Protein AF-A0A2Z6IMH8-F1 (afdb_monomer_lite)

pLDDT: mean 74.55, std 16.79, range [32.34, 96.56]

Organism: Acidithiobacillus ferridurans (NCBI:txid1232575)

Foldseek 3Di:
DADQFLQDQDPVRGGGRDGADVPASHHPVPCSVPPPDDFPDCCCCCPHPNVVVQDPVNVVVVVVQVVVQDDLVVVLVVLVVVLVVLVVCVVVVDDPDPVSVVVNVVSVVVNVVSVVLVVCVVVVHRDDGDDDPDDDDDDD

Sequence (140 aa):
MKPTYCGAKTRAGTPCRRYPITGRKRCKLHGGTNPGPGYGNQNAKTHGIYASRWTPEDHERAGESQKLIGTLDTEIELVRVRIARILDTEASGGYPDAAFHTLLDRYVGRLCTLETQRNALNDGGPTEQIITIRGGFPGT

Structure (mmCIF, N/CA/C/O backbone):
data_AF-A0A2Z6IMH8-F1
#
_entry.id   AF-A0A2Z6IMH8-F1
#
loop_
_atom_site.group_PDB
_atom_site.id
_atom_site.type_symbol
_atom_site.label_atom_id
_atom_site.label_alt_id
_atom_site.label_comp_id
_atom_site.label_asym_id
_atom_site.label_entity_id
_atom_site.label_seq_id
_atom_site.pdbx_PDB_ins_code
_atom_site.Cartn_x
_atom_site.Cartn_y
_atom_site.Cartn_z
_atom_site.occupancy
_atom_site.B_iso_or_equiv
_atom_site.auth_seq_id
_atom_site.auth_comp_id
_atom_site.auth_asym_id
_atom_site.auth_atom_id
_atom_site.pdbx_PDB_model_num
ATOM 1 N N . MET A 1 1 ? 3.471 -13.651 27.975 1.00 59.66 1 MET A N 1
ATOM 2 C CA . MET A 1 1 ? 2.609 -13.757 29.177 1.00 59.66 1 MET A CA 1
ATOM 3 C C . MET A 1 1 ? 1.212 -13.231 28.868 1.00 59.66 1 MET A C 1
ATOM 5 O O . MET A 1 1 ? 1.098 -12.123 28.355 1.00 59.66 1 MET A O 1
ATOM 9 N N . LYS A 1 2 ? 0.156 -14.010 29.144 1.00 66.00 2 LYS A N 1
ATOM 10 C CA . LYS A 1 2 ? -1.232 -13.517 29.097 1.00 66.00 2 LYS A CA 1
ATOM 11 C C . LYS A 1 2 ? -1.527 -12.793 30.421 1.00 66.00 2 LYS A C 1
ATOM 13 O O . LYS A 1 2 ? -1.239 -13.376 31.465 1.00 66.00 2 LYS A O 1
ATOM 18 N N . PRO A 1 3 ? -2.044 -11.553 30.413 1.00 76.69 3 PRO A N 1
ATOM 19 C CA . PRO A 1 3 ? -2.364 -10.861 31.655 1.00 76.69 3 PRO A CA 1
ATOM 20 C C . PRO A 1 3 ? -3.481 -11.605 32.395 1.00 76.69 3 PRO A C 1
ATOM 22 O O . PRO A 1 3 ? -4.494 -11.961 31.799 1.00 76.69 3 PRO A O 1
ATOM 25 N N . THR A 1 4 ? -3.292 -11.846 33.692 1.00 90.88 4 THR A N 1
ATOM 26 C CA . THR A 1 4 ? -4.303 -12.476 34.557 1.00 90.88 4 THR A CA 1
ATOM 27 C C . THR A 1 4 ? -5.484 -11.543 34.803 1.00 90.88 4 THR A C 1
ATOM 29 O O . THR A 1 4 ? -6.622 -11.990 34.883 1.00 90.88 4 THR A O 1
ATOM 32 N N . TYR A 1 5 ? -5.240 -10.231 34.836 1.00 93.62 5 TYR A N 1
ATOM 33 C CA . TYR A 1 5 ? -6.257 -9.205 35.043 1.00 93.62 5 TYR A CA 1
ATOM 34 C C . TYR A 1 5 ? -6.153 -8.089 34.003 1.00 93.62 5 TYR A C 1
ATOM 36 O O . TYR A 1 5 ? -5.084 -7.794 33.477 1.00 93.62 5 TYR A O 1
ATOM 44 N N . CYS A 1 6 ? -7.279 -7.435 33.720 1.00 95.38 6 CYS A N 1
ATOM 45 C CA . CYS A 1 6 ? -7.387 -6.344 32.754 1.00 95.38 6 CYS A CA 1
ATOM 46 C C . CYS A 1 6 ? -6.486 -5.142 33.080 1.00 95.38 6 CYS A C 1
ATOM 48 O O . CYS A 1 6 ? -6.031 -4.448 32.165 1.00 95.38 6 CYS A O 1
ATOM 50 N N . GLY A 1 7 ? -6.326 -4.814 34.366 1.00 94.69 7 GLY A N 1
ATOM 51 C CA . GLY A 1 7 ? -5.452 -3.739 34.844 1.00 94.69 7 GLY A CA 1
ATOM 52 C C . GLY A 1 7 ? -5.800 -2.326 34.353 1.00 94.69 7 GLY A C 1
ATOM 53 O O . GLY A 1 7 ? -5.002 -1.412 34.521 1.00 94.69 7 GLY A O 1
ATOM 54 N N . ALA A 1 8 ? -6.953 -2.112 33.709 1.00 95.06 8 ALA A N 1
ATOM 55 C CA . ALA A 1 8 ? -7.383 -0.780 33.276 1.00 95.06 8 ALA A CA 1
ATOM 56 C C . ALA A 1 8 ? -7.778 0.070 34.489 1.00 95.06 8 ALA A C 1
ATOM 58 O O . ALA A 1 8 ? -8.382 -0.458 35.421 1.00 95.06 8 ALA A O 1
ATOM 59 N N . LYS A 1 9 ? -7.457 1.367 34.485 1.00 96.38 9 LYS A N 1
ATOM 60 C CA . LYS A 1 9 ? -7.852 2.276 35.567 1.00 96.38 9 LYS A CA 1
ATOM 61 C C . LYS A 1 9 ? -9.377 2.401 35.587 1.00 96.38 9 LYS A C 1
ATOM 63 O O . LYS A 1 9 ? -9.981 2.792 34.592 1.00 96.38 9 LYS A O 1
ATOM 68 N N . THR A 1 10 ? -9.991 2.027 36.703 1.00 94.62 10 THR A N 1
ATOM 69 C CA . THR A 1 10 ? -11.438 2.163 36.903 1.00 94.62 10 THR A CA 1
ATOM 70 C C . THR A 1 10 ? -11.801 3.601 37.278 1.00 94.62 10 THR A C 1
ATOM 72 O O . THR A 1 10 ? -10.927 4.409 37.597 1.00 94.62 10 THR A O 1
ATOM 75 N N . ARG A 1 11 ? -13.102 3.924 37.305 1.00 92.94 11 ARG A N 1
ATOM 76 C CA . ARG A 1 11 ? -13.596 5.229 37.789 1.00 92.94 11 ARG A CA 1
ATOM 77 C C . ARG A 1 11 ? -13.179 5.529 39.235 1.00 92.94 11 ARG A C 1
ATOM 79 O O . ARG A 1 11 ? -12.989 6.686 39.573 1.00 92.94 11 ARG A O 1
ATOM 86 N N . ALA A 1 12 ? -12.969 4.495 40.051 1.00 92.75 12 ALA A N 1
ATOM 87 C CA . ALA A 1 12 ? -12.475 4.610 41.423 1.00 92.75 12 ALA A CA 1
ATOM 88 C C . ALA A 1 12 ? -10.941 4.770 41.513 1.00 92.75 12 ALA A C 1
ATOM 90 O O . ALA A 1 12 ? -10.372 4.699 42.596 1.00 92.75 12 ALA A O 1
ATOM 91 N N . GLY A 1 13 ? -10.239 4.910 40.383 1.00 94.00 13 GLY A N 1
ATOM 92 C CA . GLY A 1 13 ? -8.785 5.090 40.334 1.00 94.00 13 GLY A CA 1
ATOM 93 C C . GLY A 1 13 ? -7.960 3.813 40.521 1.00 94.00 13 GLY A C 1
ATOM 94 O O . GLY A 1 13 ? -6.760 3.830 40.261 1.00 94.00 13 GLY A O 1
ATOM 95 N N . THR A 1 14 ? -8.582 2.695 40.896 1.00 95.44 14 THR A N 1
ATOM 96 C CA . THR A 1 14 ? -7.915 1.403 41.111 1.00 95.44 14 THR A CA 1
ATOM 97 C C . THR A 1 14 ? -7.822 0.572 39.822 1.00 95.44 14 THR A C 1
ATOM 99 O O . THR A 1 14 ? -8.646 0.751 38.914 1.00 95.44 14 THR A O 1
ATOM 102 N N . PRO A 1 15 ? -6.845 -0.351 39.703 1.00 96.00 15 PRO A N 1
ATOM 103 C CA . PRO A 1 15 ? -6.722 -1.225 38.540 1.00 96.00 15 PRO A CA 1
ATOM 104 C C . PRO A 1 15 ? -7.858 -2.255 38.473 1.00 96.00 15 PRO A C 1
ATOM 106 O O . PRO A 1 15 ? -8.247 -2.869 39.467 1.00 96.00 15 PRO A O 1
ATOM 109 N N . CYS A 1 16 ? -8.372 -2.487 37.268 1.00 96.56 16 CYS A N 1
ATOM 110 C CA . CYS A 1 16 ? -9.461 -3.418 37.021 1.00 96.56 16 CYS A CA 1
ATOM 111 C C . CYS A 1 16 ? -9.031 -4.868 37.277 1.00 96.56 16 CYS A C 1
ATOM 113 O O . CYS A 1 16 ? -8.176 -5.409 36.571 1.00 96.56 16 CYS A O 1
ATOM 115 N N . ARG A 1 17 ? -9.712 -5.517 38.228 1.00 95.38 17 ARG A N 1
ATOM 116 C CA . ARG A 1 17 ? -9.510 -6.921 38.624 1.00 95.38 17 ARG A CA 1
ATOM 117 C C . ARG A 1 17 ? -10.341 -7.932 37.820 1.00 95.38 17 ARG A C 1
ATOM 119 O O . ARG A 1 17 ? -10.423 -9.093 38.192 1.00 95.38 17 ARG A O 1
ATOM 126 N N . ARG A 1 18 ? -10.995 -7.520 36.727 1.00 94.50 18 ARG A N 1
ATOM 127 C CA . ARG A 1 18 ? -11.710 -8.457 35.838 1.00 94.50 18 ARG A CA 1
ATOM 128 C C . ARG A 1 18 ? -10.732 -9.176 34.918 1.00 94.50 18 ARG A C 1
ATOM 130 O O . ARG A 1 18 ? -9.770 -8.562 34.454 1.00 94.50 18 ARG A O 1
ATOM 137 N N . TYR A 1 19 ? -11.038 -10.425 34.588 1.00 94.19 19 TYR A N 1
ATOM 138 C CA . TYR A 1 19 ? -10.276 -11.195 33.611 1.00 94.19 19 TYR A CA 1
ATOM 139 C C . TYR A 1 19 ? -10.370 -10.572 32.208 1.00 94.19 19 TYR A C 1
ATOM 141 O O . TYR A 1 19 ? -11.447 -10.101 31.810 1.00 94.19 19 TYR A O 1
ATOM 149 N N . PRO A 1 20 ? -9.259 -10.523 31.452 1.00 94.19 20 PRO A N 1
ATOM 150 C CA . PRO A 1 20 ? -9.290 -10.178 30.039 1.00 94.19 20 PRO A CA 1
ATOM 151 C C . PRO A 1 20 ? -10.110 -11.180 29.228 1.00 94.19 20 PRO A C 1
ATOM 153 O O . PRO A 1 20 ? -10.271 -12.332 29.623 1.00 94.19 20 PRO A O 1
ATOM 156 N N . ILE A 1 21 ? -10.596 -10.749 28.065 1.00 92.44 21 ILE A N 1
ATOM 157 C CA . ILE A 1 21 ? -11.139 -11.692 27.081 1.00 92.44 21 ILE A CA 1
ATOM 158 C C . ILE A 1 21 ? -9.997 -12.572 26.569 1.00 92.44 21 ILE A C 1
ATOM 160 O O . ILE A 1 21 ? -8.871 -12.095 26.411 1.00 92.44 21 ILE A O 1
ATOM 164 N N . THR A 1 22 ? -10.274 -13.849 26.310 1.00 89.12 22 THR A N 1
ATOM 165 C CA . THR A 1 22 ? -9.297 -14.806 25.781 1.00 89.12 22 THR A CA 1
ATOM 166 C C . THR A 1 22 ? -8.562 -14.224 24.569 1.00 89.12 22 THR A C 1
ATOM 168 O O . THR A 1 22 ? -9.180 -13.765 23.613 1.00 89.12 22 THR A O 1
ATOM 171 N N . GLY A 1 23 ? -7.226 -14.197 24.628 1.00 88.00 23 GLY A N 1
ATOM 172 C CA . GLY A 1 23 ? -6.378 -13.646 23.561 1.00 88.00 23 GLY A CA 1
ATOM 173 C C . GLY A 1 23 ? -6.250 -12.115 23.543 1.00 88.00 23 GLY A C 1
ATOM 174 O O . GLY A 1 23 ? -5.521 -11.576 22.716 1.00 88.00 23 GLY A O 1
ATOM 175 N N . ARG A 1 24 ? -6.903 -11.393 24.460 1.00 88.19 24 ARG A N 1
ATOM 176 C CA . ARG A 1 24 ? -6.846 -9.927 24.569 1.00 88.19 24 ARG A CA 1
ATOM 177 C C . ARG A 1 24 ? -6.205 -9.494 25.889 1.00 88.19 24 ARG A C 1
ATOM 179 O O . ARG A 1 24 ? -6.068 -10.263 26.834 1.00 88.19 24 ARG A O 1
ATOM 186 N N . LYS A 1 25 ? -5.815 -8.218 25.959 1.00 91.12 25 LYS A N 1
ATOM 187 C CA . LYS A 1 25 ? -5.201 -7.612 27.158 1.00 91.12 25 LYS A CA 1
ATOM 188 C C . LYS A 1 25 ? -6.219 -6.987 28.124 1.00 91.12 25 LYS A C 1
ATOM 190 O O . LYS A 1 25 ? -5.865 -6.653 29.248 1.00 91.12 25 LYS A O 1
ATOM 195 N N . ARG A 1 26 ? -7.473 -6.791 27.696 1.00 92.69 26 ARG A N 1
ATOM 196 C CA . ARG A 1 26 ? -8.514 -6.068 28.448 1.00 92.69 26 ARG A CA 1
ATOM 197 C C . ARG A 1 26 ? -9.805 -6.881 28.566 1.00 92.69 26 ARG A C 1
ATOM 199 O O . ARG A 1 26 ? -10.051 -7.784 27.768 1.00 92.69 26 ARG A O 1
ATOM 206 N N . CYS A 1 27 ? -10.627 -6.566 29.566 1.00 95.06 27 CYS A N 1
ATOM 207 C CA . CYS A 1 27 ? -11.934 -7.196 29.775 1.00 95.06 27 CYS A CA 1
ATOM 208 C C . CYS A 1 27 ? -13.029 -6.543 28.916 1.00 95.06 27 CYS A C 1
ATOM 210 O O . CYS A 1 27 ? -12.829 -5.462 28.362 1.00 95.06 27 CYS A O 1
ATOM 212 N N . LYS A 1 28 ? -14.220 -7.157 28.865 1.00 93.50 28 LYS A N 1
ATOM 213 C CA . LYS A 1 28 ? -15.387 -6.651 28.114 1.00 93.50 28 LYS A CA 1
ATOM 214 C C . LYS A 1 28 ? -15.750 -5.192 28.428 1.00 93.50 28 LYS A C 1
ATOM 216 O O . LYS A 1 28 ? -16.162 -4.471 27.533 1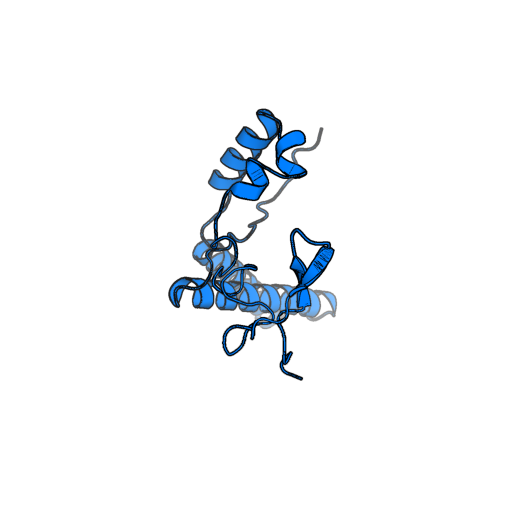.00 93.50 28 LYS A O 1
ATOM 221 N N . LEU A 1 29 ? -15.558 -4.743 29.670 1.00 93.12 29 LEU A N 1
ATOM 222 C CA . LEU A 1 29 ? -15.868 -3.361 30.066 1.00 93.12 29 LEU A CA 1
ATOM 223 C C . LEU A 1 29 ? -14.795 -2.338 29.677 1.00 93.12 29 LEU A C 1
ATOM 225 O O . LEU A 1 29 ? -15.074 -1.148 29.663 1.00 93.12 29 LEU A O 1
ATOM 229 N N . HIS A 1 30 ? -13.574 -2.779 29.379 1.00 93.81 30 HIS A N 1
ATOM 230 C CA . HIS A 1 30 ? -12.441 -1.894 29.095 1.00 93.81 30 HIS A CA 1
ATOM 231 C C . HIS A 1 30 ? -11.893 -2.132 27.684 1.00 93.81 30 HIS A C 1
ATOM 233 O O . HIS A 1 30 ? -10.683 -2.206 27.480 1.00 93.81 30 HIS A O 1
ATOM 239 N N . GLY A 1 31 ? -12.794 -2.299 26.711 1.00 89.31 31 GLY A N 1
ATOM 240 C CA . GLY A 1 31 ? -12.442 -2.411 25.293 1.00 89.31 31 GLY A CA 1
ATOM 241 C C . GLY A 1 31 ? -11.950 -3.789 24.852 1.00 89.31 31 GLY A C 1
ATOM 242 O O . GLY A 1 31 ? -11.496 -3.931 23.725 1.00 89.31 31 GLY A O 1
ATOM 243 N N . GLY A 1 32 ? -12.060 -4.825 25.690 1.00 91.81 32 GLY A N 1
ATOM 244 C CA . GLY A 1 32 ? -11.675 -6.191 25.316 1.00 91.81 32 GLY A CA 1
ATOM 245 C C . GLY A 1 32 ? -12.473 -6.759 24.139 1.00 91.81 32 GLY A C 1
ATOM 246 O O . GLY A 1 32 ? -11.952 -7.60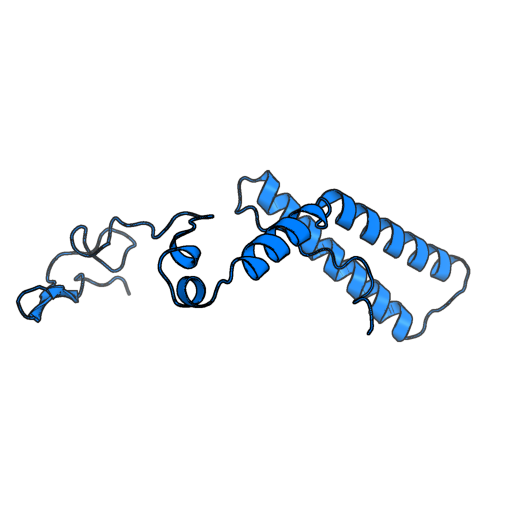3 23.419 1.00 91.81 32 GLY A O 1
ATOM 247 N N . THR A 1 33 ? -13.711 -6.292 23.938 1.00 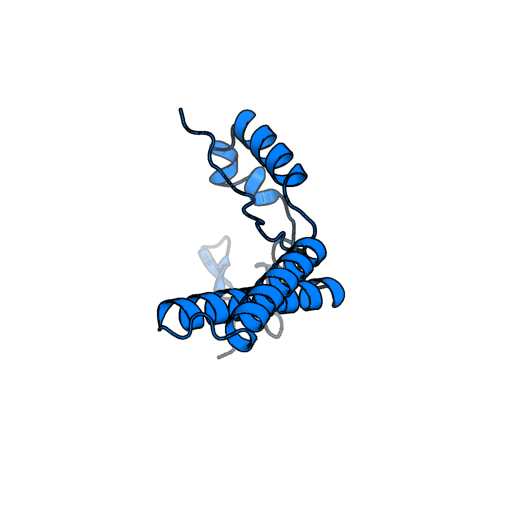89.94 33 THR A N 1
ATOM 248 C CA . THR A 1 33 ? -14.566 -6.648 22.791 1.00 89.94 33 THR A CA 1
ATOM 249 C C . THR A 1 33 ? -14.411 -5.712 21.603 1.00 89.94 33 THR A C 1
ATOM 251 O O . THR A 1 33 ? -14.980 -5.995 20.557 1.00 89.94 33 THR A O 1
ATOM 254 N N . ASN A 1 34 ? -13.714 -4.584 21.753 1.00 84.88 34 ASN A N 1
ATOM 255 C CA . ASN A 1 34 ? -13.617 -3.608 20.681 1.00 84.88 34 ASN A CA 1
ATOM 256 C C . ASN A 1 34 ? -12.486 -4.043 19.731 1.00 84.88 34 ASN A C 1
ATOM 258 O O . ASN A 1 34 ? -11.332 -4.101 20.169 1.00 84.88 34 ASN A O 1
ATOM 262 N N . PRO A 1 35 ? -12.775 -4.385 18.462 1.00 74.38 35 PRO A N 1
ATOM 263 C CA . PRO A 1 35 ? -11.739 -4.770 17.506 1.00 74.38 35 PRO A CA 1
ATOM 264 C C . PRO A 1 35 ? -10.807 -3.603 17.144 1.00 74.38 35 PRO A C 1
ATOM 266 O O . PRO A 1 35 ? -9.753 -3.842 16.564 1.00 74.38 35 PRO A O 1
ATOM 269 N N . GLY A 1 36 ? -11.155 -2.377 17.547 1.00 74.94 36 GLY A N 1
ATOM 270 C CA . GLY A 1 36 ? -10.563 -1.153 17.029 1.00 74.94 36 GLY A CA 1
ATOM 271 C C . GLY A 1 36 ? -11.429 -0.597 15.899 1.00 74.94 36 GLY A C 1
ATOM 272 O O . GLY A 1 36 ? -12.430 -1.213 15.524 1.00 74.94 36 GLY A O 1
ATOM 273 N N . PRO A 1 37 ? -11.095 0.590 15.381 1.00 71.19 37 PRO A N 1
ATOM 274 C CA . PRO A 1 37 ? -11.823 1.144 14.256 1.00 71.19 37 PRO A CA 1
ATOM 275 C C . PRO A 1 37 ? -11.567 0.284 13.007 1.00 71.19 37 PRO A C 1
ATOM 277 O O . PRO A 1 37 ? -10.445 -0.161 12.769 1.00 71.19 37 PRO A O 1
ATOM 280 N N . GLY A 1 38 ? -12.626 0.011 12.242 1.00 70.75 38 GLY A N 1
ATOM 281 C CA . GLY A 1 38 ? -12.541 -0.807 11.031 1.00 70.75 38 GLY A CA 1
ATOM 282 C C . GLY A 1 38 ? -11.649 -0.174 9.963 1.00 70.75 38 GLY A C 1
ATOM 283 O O . GLY A 1 38 ? -11.402 1.036 9.972 1.00 70.75 38 GLY A O 1
ATOM 284 N N . TYR A 1 39 ? -11.167 -0.992 9.031 1.00 54.66 39 TYR A N 1
ATOM 285 C CA . TYR A 1 39 ? -10.427 -0.500 7.873 1.00 54.66 39 TYR A CA 1
ATOM 286 C C . TYR A 1 39 ? -11.263 0.527 7.0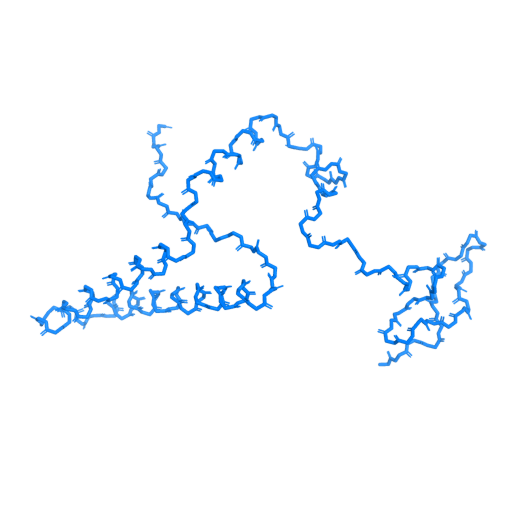84 1.00 54.66 39 TYR A C 1
ATOM 288 O O . TYR A 1 39 ? -12.479 0.385 6.974 1.00 54.66 39 TYR A O 1
ATOM 296 N N . GLY A 1 40 ? -10.623 1.593 6.592 1.00 65.00 40 GLY A N 1
ATOM 297 C CA . GLY A 1 40 ? -11.299 2.672 5.858 1.00 65.00 40 GLY A CA 1
ATOM 298 C C . GLY A 1 40 ? -12.133 3.639 6.711 1.00 65.00 40 GLY A C 1
ATOM 299 O O . GLY A 1 40 ? -12.822 4.498 6.160 1.00 65.00 40 GLY A O 1
ATOM 300 N N . ASN A 1 41 ? -12.086 3.544 8.046 1.00 70.56 41 ASN A N 1
ATOM 301 C CA . ASN A 1 41 ? -12.783 4.503 8.902 1.00 70.56 41 ASN A CA 1
ATOM 302 C C . ASN A 1 41 ? -12.266 5.936 8.670 1.00 70.56 41 ASN A C 1
ATOM 304 O O . ASN A 1 41 ? -11.067 6.177 8.543 1.00 70.56 41 ASN A O 1
ATOM 308 N N . GLN A 1 42 ? -13.180 6.904 8.664 1.00 69.19 42 GLN A N 1
ATOM 309 C CA . GLN A 1 42 ? -12.843 8.316 8.468 1.00 69.19 42 GLN A CA 1
ATOM 310 C C . GLN A 1 42 ? -12.675 9.082 9.785 1.00 69.19 42 GLN A C 1
ATOM 312 O O . GLN A 1 42 ? -12.545 10.302 9.768 1.00 69.19 42 GLN A O 1
ATOM 317 N N . ASN A 1 43 ? -12.625 8.383 10.925 1.00 70.75 43 ASN A N 1
ATOM 318 C CA . ASN A 1 43 ? -12.556 9.017 12.244 1.00 70.75 43 ASN A CA 1
ATOM 319 C C . ASN A 1 43 ? -11.325 9.921 12.378 1.00 70.75 43 ASN A C 1
ATOM 321 O O . ASN A 1 43 ? -11.400 10.951 13.028 1.00 70.75 43 ASN A O 1
ATOM 325 N N . ALA A 1 44 ? -10.208 9.582 11.725 1.00 67.12 44 ALA A N 1
ATOM 326 C CA . ALA A 1 44 ? -9.011 10.425 11.719 1.00 67.12 44 ALA A CA 1
ATOM 327 C C . ALA A 1 44 ? -9.182 11.735 10.921 1.00 67.12 44 ALA A C 1
ATOM 329 O O . ALA A 1 44 ? -8.513 12.720 11.231 1.00 67.12 44 ALA A O 1
ATOM 330 N N . LYS A 1 45 ? -10.073 11.747 9.916 1.00 66.44 45 LYS A N 1
ATOM 331 C CA . LYS A 1 45 ? -10.406 12.931 9.106 1.00 66.44 45 LYS A CA 1
ATOM 332 C C . LYS A 1 45 ? -11.375 13.863 9.830 1.00 66.44 45 LYS A C 1
ATOM 334 O O . LYS A 1 45 ? -11.334 15.062 9.606 1.00 66.44 45 LYS A O 1
ATOM 339 N N . THR A 1 46 ? -12.233 13.317 10.691 1.00 65.19 46 THR A N 1
ATOM 340 C CA . THR A 1 46 ? -13.278 14.076 11.397 1.00 65.19 46 THR A CA 1
ATOM 341 C C . THR A 1 46 ? -12.889 14.447 12.827 1.00 65.19 46 THR A C 1
ATOM 343 O O . THR A 1 46 ? -13.212 15.532 13.302 1.00 65.19 46 THR A O 1
ATOM 346 N N . HIS A 1 47 ? -12.171 13.567 13.522 1.00 62.31 47 HIS A N 1
ATOM 347 C CA . HIS A 1 47 ? -11.832 13.689 14.936 1.00 62.31 47 HIS A CA 1
ATOM 348 C C . HIS A 1 47 ? -10.392 13.203 15.171 1.00 62.31 47 HIS A C 1
ATOM 350 O O . HIS A 1 47 ? -10.137 12.079 15.603 1.00 62.31 47 HIS A O 1
ATOM 356 N N . GLY A 1 48 ? -9.422 14.062 14.864 1.00 68.19 48 GLY A N 1
ATOM 357 C CA . GLY A 1 48 ? -7.998 13.786 15.046 1.00 68.19 48 GLY A CA 1
ATOM 358 C C . GLY A 1 48 ? -7.135 15.006 14.731 1.00 68.19 48 GLY A C 1
ATOM 359 O O . GLY A 1 48 ? -7.644 16.026 14.280 1.00 68.19 48 GLY A O 1
ATOM 360 N N . ILE A 1 49 ? -5.818 14.896 14.937 1.00 65.62 49 ILE A N 1
ATOM 361 C CA . ILE A 1 49 ? -4.849 15.979 14.654 1.00 65.62 49 ILE A CA 1
ATOM 362 C C . ILE A 1 49 ? -4.959 16.463 13.197 1.00 65.62 49 ILE A C 1
ATOM 364 O O . ILE A 1 49 ? -4.791 17.646 12.904 1.00 65.62 49 ILE A O 1
ATOM 368 N N . TYR A 1 50 ? -5.287 15.547 12.286 1.00 61.88 50 TYR A N 1
ATOM 369 C CA . TYR A 1 50 ? -5.460 15.846 10.869 1.00 61.88 50 TYR A CA 1
ATOM 370 C C . TYR A 1 50 ? -6.765 16.595 10.572 1.00 61.88 50 TYR A C 1
ATOM 372 O O . TYR A 1 50 ? -6.769 17.433 9.681 1.00 61.88 50 TYR A O 1
ATOM 380 N N . ALA A 1 51 ? -7.834 16.384 11.350 1.00 66.31 51 ALA A N 1
ATOM 381 C CA . ALA A 1 51 ? -9.120 17.061 11.156 1.00 66.31 51 ALA A CA 1
ATOM 382 C C . ALA A 1 51 ? -9.016 18.585 11.332 1.00 66.31 51 ALA A C 1
ATOM 384 O O . ALA A 1 51 ? -9.627 19.340 10.589 1.00 66.31 51 ALA A O 1
ATOM 385 N N . SER A 1 52 ? -8.193 19.051 12.279 1.00 66.62 52 SER A N 1
ATOM 386 C CA . SER A 1 52 ? -7.965 20.489 12.502 1.00 66.62 52 SER A CA 1
ATOM 387 C C . SER A 1 52 ? -7.089 21.160 11.442 1.00 66.62 52 SER A C 1
ATOM 389 O O . SER A 1 52 ? -6.974 22.381 11.437 1.00 66.62 52 SER A O 1
ATOM 391 N N . ARG A 1 53 ? -6.411 20.374 10.600 1.00 72.56 53 ARG A N 1
ATOM 392 C CA . ARG A 1 53 ? -5.403 20.866 9.653 1.00 72.56 53 ARG A CA 1
ATOM 393 C C . ARG A 1 53 ? -5.790 20.632 8.194 1.00 72.56 53 ARG A C 1
ATOM 395 O O . ARG A 1 53 ? -5.093 21.132 7.324 1.00 72.56 53 ARG A O 1
ATOM 402 N N . TRP A 1 54 ? -6.869 19.890 7.943 1.00 71.00 54 TRP A N 1
ATOM 403 C CA . TRP A 1 54 ? -7.378 19.619 6.605 1.00 71.00 54 TRP A CA 1
ATOM 404 C C . TRP A 1 54 ? -8.144 20.839 6.101 1.00 71.00 54 TRP A C 1
ATOM 406 O O . TRP A 1 54 ? -9.186 21.190 6.657 1.00 71.00 54 TRP A O 1
ATOM 416 N N . THR A 1 55 ? -7.627 21.503 5.070 1.00 79.75 55 THR A N 1
ATOM 417 C CA . THR A 1 55 ? -8.338 22.624 4.449 1.00 79.75 55 THR A CA 1
ATOM 418 C C . THR A 1 55 ? -9.269 22.132 3.332 1.00 79.75 55 THR A C 1
ATOM 420 O O . THR A 1 55 ? -9.096 21.019 2.821 1.00 79.75 55 THR A O 1
ATOM 423 N N . PRO A 1 56 ? -10.279 22.916 2.917 1.00 77.81 56 PRO A N 1
ATOM 424 C CA . PRO A 1 56 ? -11.094 22.585 1.747 1.00 77.81 56 PRO A CA 1
ATOM 425 C C . PRO A 1 56 ? -10.248 22.298 0.495 1.00 77.81 56 PRO A C 1
ATOM 427 O O . PRO A 1 56 ? -10.540 21.360 -0.246 1.00 77.81 56 PRO A O 1
ATOM 430 N N . GLU A 1 57 ? -9.146 23.024 0.317 1.00 78.81 57 GLU A N 1
ATOM 431 C CA . GLU A 1 57 ? -8.203 22.834 -0.789 1.00 78.81 57 GLU A CA 1
ATOM 432 C C . GLU A 1 57 ? -7.472 21.486 -0.695 1.00 78.81 57 GLU A C 1
ATOM 434 O O . GLU A 1 57 ? -7.232 20.832 -1.709 1.00 78.81 57 GLU A O 1
ATOM 439 N N . ASP A 1 58 ? -7.146 21.016 0.513 1.00 76.06 58 ASP A N 1
ATOM 440 C CA . ASP A 1 58 ? -6.569 19.682 0.708 1.00 76.06 58 ASP A CA 1
ATOM 441 C C . ASP A 1 58 ? -7.583 18.569 0.402 1.00 76.06 58 ASP A C 1
ATOM 443 O O . ASP A 1 58 ? -7.206 17.490 -0.062 1.00 76.06 58 ASP A O 1
ATOM 447 N N . HIS A 1 59 ? -8.878 18.798 0.652 1.00 69.56 59 HIS A N 1
ATOM 448 C CA . HIS A 1 59 ? -9.937 17.863 0.261 1.00 69.56 59 HIS A CA 1
ATOM 449 C C . HIS A 1 59 ? -10.082 17.773 -1.259 1.00 69.56 59 HIS A C 1
ATOM 451 O O . HIS A 1 59 ? -10.188 16.668 -1.797 1.00 69.56 59 HIS A O 1
ATOM 457 N N . GLU A 1 60 ? -10.047 18.914 -1.942 1.00 72.62 60 GLU A N 1
ATOM 458 C CA . GLU A 1 60 ? -10.100 18.987 -3.399 1.00 72.62 60 GLU A CA 1
ATOM 459 C C . GLU A 1 60 ? -8.874 18.318 -4.028 1.00 72.62 60 GLU A C 1
ATOM 461 O O . GLU A 1 60 ? -9.023 17.386 -4.819 1.00 72.62 60 GLU A O 1
ATOM 466 N N . ARG A 1 61 ? -7.666 18.666 -3.565 1.00 72.31 61 ARG A N 1
ATOM 467 C CA . ARG A 1 61 ? -6.407 18.065 -4.029 1.00 72.31 61 ARG A CA 1
ATOM 468 C C . ARG A 1 61 ? -6.366 16.555 -3.803 1.00 72.31 61 ARG A C 1
ATOM 470 O O . ARG A 1 61 ? -5.876 15.818 -4.660 1.00 72.31 61 ARG A O 1
ATOM 477 N N . ALA A 1 62 ? -6.891 16.068 -2.677 1.00 66.94 62 ALA A N 1
ATOM 478 C CA . ALA A 1 62 ? -7.020 14.634 -2.426 1.00 66.94 62 ALA A CA 1
ATOM 479 C C . ALA A 1 62 ? -7.999 13.968 -3.411 1.00 66.94 62 ALA A C 1
ATOM 481 O O . ALA A 1 62 ? -7.703 12.892 -3.928 1.00 66.94 62 ALA A O 1
ATOM 482 N N . GLY A 1 63 ? -9.131 14.611 -3.711 1.00 64.19 63 GLY A N 1
ATOM 483 C CA . GLY A 1 63 ? -10.102 14.137 -4.701 1.00 64.19 63 GLY A CA 1
ATOM 484 C C . GLY A 1 63 ? -9.575 14.151 -6.140 1.00 64.19 63 GLY A C 1
ATOM 485 O O . GLY A 1 63 ? -9.878 13.247 -6.913 1.00 64.19 63 GLY A O 1
ATOM 486 N N . GLU A 1 64 ? -8.762 15.135 -6.511 1.00 64.38 64 GLU A N 1
ATOM 487 C CA . GLU A 1 64 ? -8.088 15.199 -7.813 1.00 64.38 64 GLU A CA 1
ATOM 488 C C . GLU A 1 64 ? -6.985 14.153 -7.935 1.00 64.38 64 GLU A C 1
ATOM 490 O O . GLU A 1 64 ? -6.931 13.419 -8.921 1.00 64.38 64 GLU A O 1
ATOM 495 N N . SER A 1 65 ? -6.165 14.013 -6.892 1.00 55.75 65 SER A N 1
ATOM 496 C CA . SER A 1 65 ? -5.150 12.960 -6.806 1.00 55.75 65 SER A CA 1
ATOM 497 C C . SER A 1 65 ? -5.792 11.583 -6.971 1.00 55.75 65 SER A C 1
ATOM 499 O O . SER A 1 65 ? -5.285 10.752 -7.717 1.00 55.75 65 SER A O 1
ATOM 501 N N . GLN A 1 66 ? -6.966 11.367 -6.366 1.00 55.84 66 GLN A N 1
ATOM 502 C CA . GLN A 1 66 ? -7.740 10.132 -6.495 1.00 55.84 66 GLN A CA 1
ATOM 503 C C . GLN A 1 66 ? -8.113 9.793 -7.947 1.00 55.84 66 GLN A C 1
ATOM 505 O O . GLN A 1 66 ? -8.161 8.615 -8.290 1.00 55.84 66 GLN A O 1
ATOM 510 N N . LYS A 1 67 ? -8.361 10.805 -8.791 1.00 58.75 67 LYS A N 1
ATOM 511 C CA . LYS A 1 67 ? -8.698 10.648 -10.219 1.00 58.75 67 LYS A CA 1
ATOM 512 C C . LYS A 1 67 ? -7.469 10.368 -11.089 1.00 58.75 67 LYS A C 1
ATOM 514 O O . LYS A 1 67 ? -7.605 9.801 -12.168 1.00 58.75 67 LYS A O 1
ATOM 519 N N . LEU A 1 68 ? -6.287 10.792 -10.637 1.00 55.44 68 LEU A N 1
ATOM 520 C CA . LEU A 1 68 ? -5.009 10.616 -11.337 1.00 55.44 68 LEU A CA 1
ATOM 521 C C . LEU A 1 68 ? -4.308 9.294 -10.989 1.00 55.44 68 LEU A C 1
ATOM 523 O O . LEU A 1 68 ? -3.386 8.882 -11.696 1.00 55.44 68 LEU A O 1
ATOM 527 N N . ILE A 1 69 ? -4.738 8.622 -9.919 1.00 55.75 69 ILE A N 1
ATOM 528 C CA . ILE A 1 69 ? -4.261 7.288 -9.550 1.00 55.75 69 ILE A CA 1
ATOM 529 C C . ILE A 1 69 ? -4.804 6.274 -10.571 1.00 55.75 69 ILE A C 1
ATOM 531 O O . ILE A 1 69 ? -6.012 6.080 -10.693 1.00 55.75 69 ILE A O 1
ATOM 535 N N . GLY A 1 70 ? -3.903 5.637 -11.327 1.00 61.28 70 GLY A N 1
ATOM 536 C CA . GLY A 1 70 ? -4.245 4.517 -12.210 1.00 61.28 70 GLY A CA 1
ATOM 537 C C . GLY A 1 70 ? -4.614 3.257 -11.421 1.00 61.28 70 GLY A C 1
ATOM 538 O O . GLY A 1 70 ? -4.396 3.184 -10.212 1.00 61.28 70 GLY A O 1
ATOM 539 N N . THR A 1 71 ? -5.162 2.237 -12.089 1.00 71.38 71 THR A N 1
ATOM 540 C CA . THR A 1 71 ? -5.382 0.949 -11.416 1.00 71.38 71 THR A CA 1
ATOM 541 C C . THR A 1 71 ? -4.046 0.274 -11.130 1.00 71.38 71 THR A C 1
ATOM 543 O O . THR A 1 71 ? -3.064 0.455 -11.857 1.00 71.38 71 THR A O 1
ATOM 546 N N . LEU A 1 72 ? -4.021 -0.544 -10.081 1.00 72.44 72 LEU A N 1
ATOM 547 C CA . LEU A 1 72 ? -2.867 -1.371 -9.755 1.00 72.44 72 LEU A CA 1
ATOM 548 C C . LEU A 1 72 ? -2.424 -2.231 -10.949 1.00 72.44 72 LEU A C 1
ATOM 550 O O . LEU A 1 72 ? -1.233 -2.321 -11.235 1.00 72.44 72 LEU A O 1
ATOM 554 N N . ASP A 1 73 ? -3.377 -2.775 -11.703 1.00 71.31 73 ASP A N 1
ATOM 555 C CA . ASP A 1 73 ? -3.081 -3.573 -12.893 1.00 71.31 73 ASP A CA 1
ATOM 556 C C . ASP A 1 73 ? -2.396 -2.748 -13.991 1.00 71.31 73 ASP A C 1
ATOM 558 O O . ASP A 1 73 ? -1.412 -3.204 -14.569 1.00 71.31 73 ASP A O 1
ATOM 562 N N . THR A 1 74 ? -2.812 -1.492 -14.197 1.00 77.25 74 THR A N 1
ATOM 563 C CA . THR A 1 74 ? -2.152 -0.585 -15.155 1.00 77.25 74 THR A CA 1
ATOM 564 C C . THR A 1 74 ? -0.692 -0.329 -14.764 1.00 77.25 74 THR A C 1
ATOM 566 O O . THR A 1 74 ? 0.195 -0.271 -15.615 1.00 77.25 74 THR A O 1
ATOM 569 N N . GLU A 1 75 ? -0.413 -0.163 -13.469 1.00 81.75 75 GLU A N 1
ATOM 570 C CA . GLU A 1 75 ? 0.953 0.031 -12.972 1.00 81.75 75 GLU A CA 1
ATOM 571 C C . GLU A 1 75 ? 1.799 -1.242 -13.153 1.00 81.75 75 GLU A C 1
ATOM 573 O O . GLU A 1 75 ? 2.945 -1.161 -13.598 1.00 81.75 75 GLU A O 1
ATOM 578 N N . ILE A 1 76 ? 1.233 -2.420 -12.864 1.00 81.00 76 ILE A N 1
ATOM 579 C CA . ILE A 1 76 ? 1.891 -3.719 -13.077 1.00 81.00 76 ILE A CA 1
ATOM 580 C C . ILE A 1 76 ? 2.252 -3.899 -14.554 1.00 81.00 76 ILE A C 1
ATOM 582 O O . ILE A 1 76 ? 3.390 -4.253 -14.868 1.00 81.00 76 ILE A O 1
ATOM 586 N N . GLU A 1 77 ? 1.318 -3.618 -15.462 1.00 81.12 77 GLU A N 1
ATOM 587 C CA . GLU A 1 77 ? 1.544 -3.681 -16.908 1.00 81.12 77 GLU A CA 1
ATOM 588 C C . GLU A 1 77 ? 2.676 -2.748 -17.344 1.00 81.12 77 GLU A C 1
ATOM 590 O O . GLU A 1 77 ? 3.601 -3.174 -18.039 1.00 81.12 77 GLU A O 1
ATOM 595 N N . LEU A 1 78 ? 2.670 -1.493 -16.884 1.00 84.69 78 LEU A N 1
ATOM 596 C CA . LEU A 1 78 ? 3.720 -0.527 -17.210 1.00 84.69 78 LEU A CA 1
ATOM 597 C C . LEU A 1 78 ? 5.096 -0.964 -16.699 1.00 84.69 78 LEU A C 1
ATOM 599 O O . LEU A 1 78 ? 6.090 -0.797 -17.409 1.00 84.69 78 LEU A O 1
ATOM 603 N N . VAL A 1 79 ? 5.178 -1.527 -15.491 1.00 87.19 79 VAL A N 1
ATOM 604 C CA . VAL A 1 79 ? 6.440 -2.043 -14.943 1.00 87.19 79 VAL A CA 1
ATOM 605 C C . VAL A 1 79 ? 6.927 -3.249 -15.749 1.00 87.19 79 VAL A C 1
ATOM 607 O O . VAL A 1 79 ? 8.103 -3.287 -16.108 1.00 87.19 79 VAL A O 1
ATOM 610 N N . ARG A 1 80 ? 6.041 -4.184 -16.115 1.00 86.94 80 ARG A N 1
ATOM 611 C CA . ARG A 1 80 ? 6.382 -5.336 -16.969 1.00 86.94 80 ARG A CA 1
ATOM 612 C C . ARG A 1 80 ? 6.905 -4.900 -18.339 1.00 86.94 80 ARG A C 1
ATOM 614 O O . ARG A 1 80 ? 7.933 -5.406 -18.777 1.00 86.94 80 ARG A O 1
ATOM 621 N N . VAL A 1 81 ? 6.269 -3.913 -18.977 1.00 88.00 81 VAL A N 1
ATOM 622 C CA . VAL A 1 81 ? 6.737 -3.343 -20.256 1.00 88.00 81 VAL A CA 1
ATOM 623 C C . VAL A 1 81 ? 8.117 -2.697 -20.114 1.00 88.00 81 VAL A C 1
ATOM 625 O O . VAL A 1 81 ? 8.959 -2.840 -20.999 1.00 88.00 81 VAL A O 1
ATOM 628 N N . ARG A 1 82 ? 8.384 -1.990 -19.008 1.00 87.56 82 ARG A N 1
ATOM 629 C CA . ARG A 1 82 ? 9.710 -1.399 -18.757 1.00 87.56 82 ARG A CA 1
ATOM 630 C C . ARG A 1 82 ? 10.782 -2.467 -18.556 1.00 87.56 82 ARG A C 1
ATOM 632 O O . ARG A 1 82 ? 11.849 -2.325 -19.137 1.00 87.56 82 ARG A O 1
ATOM 639 N N . ILE A 1 83 ? 10.491 -3.524 -17.795 1.00 88.88 83 ILE A N 1
ATOM 640 C CA . ILE A 1 83 ? 11.401 -4.667 -17.621 1.00 88.88 83 ILE A CA 1
ATOM 641 C C . ILE A 1 83 ? 11.689 -5.322 -18.975 1.00 88.88 83 ILE A C 1
ATOM 643 O O . ILE A 1 83 ? 12.852 -5.515 -19.305 1.00 88.88 83 ILE A O 1
ATOM 647 N N . ALA A 1 84 ? 10.659 -5.584 -19.787 1.00 85.69 84 ALA A N 1
ATOM 648 C CA . ALA A 1 84 ? 10.828 -6.174 -21.115 1.00 85.69 84 ALA A CA 1
ATOM 649 C C . ALA A 1 84 ? 11.776 -5.343 -21.997 1.00 85.69 84 ALA A C 1
ATOM 651 O O . ALA A 1 84 ? 12.747 -5.875 -22.512 1.00 85.69 84 ALA A O 1
ATOM 652 N N . ARG A 1 85 ? 11.587 -4.017 -22.064 1.00 87.06 85 ARG A N 1
ATOM 653 C CA . ARG A 1 85 ? 12.480 -3.121 -22.827 1.00 87.06 85 ARG A CA 1
ATOM 654 C C . ARG A 1 85 ? 13.926 -3.129 -22.329 1.00 87.06 85 ARG A C 1
ATOM 656 O O . ARG A 1 85 ? 14.853 -2.996 -23.125 1.00 87.06 85 ARG A O 1
ATOM 663 N N . ILE A 1 86 ? 14.119 -3.229 -21.014 1.00 84.44 86 ILE A N 1
ATOM 664 C CA . ILE A 1 86 ? 15.449 -3.318 -20.397 1.00 84.44 86 ILE A CA 1
ATOM 665 C C . ILE A 1 86 ? 16.126 -4.629 -20.826 1.00 84.44 86 ILE A C 1
ATOM 667 O O . ILE A 1 86 ? 17.264 -4.590 -21.285 1.00 84.44 86 ILE A O 1
ATOM 671 N N . LEU A 1 87 ? 15.407 -5.754 -20.776 1.00 84.88 87 LEU A N 1
ATOM 672 C CA . LEU A 1 87 ? 15.901 -7.059 -21.233 1.00 84.88 87 LEU A CA 1
ATOM 673 C C . LEU A 1 87 ? 16.163 -7.093 -22.747 1.00 84.88 87 LEU A C 1
ATOM 675 O O . LEU A 1 87 ? 17.169 -7.644 -23.179 1.00 84.88 87 LEU A O 1
ATOM 679 N N . ASP A 1 88 ? 15.315 -6.456 -23.559 1.00 85.44 88 ASP A N 1
ATOM 680 C CA . ASP A 1 88 ? 15.528 -6.338 -25.009 1.00 85.44 88 ASP A CA 1
ATOM 681 C C . ASP A 1 88 ? 16.809 -5.550 -25.324 1.00 85.44 88 ASP A C 1
ATOM 683 O O . ASP A 1 88 ? 17.539 -5.870 -26.266 1.00 85.44 88 ASP A O 1
ATOM 687 N N . THR A 1 89 ? 17.107 -4.527 -24.514 1.00 82.62 89 THR A N 1
ATOM 688 C CA . THR A 1 89 ? 18.344 -3.740 -24.625 1.00 82.62 89 THR A CA 1
ATOM 689 C C . THR A 1 89 ? 19.565 -4.593 -24.276 1.00 82.62 89 THR A C 1
ATOM 691 O O . THR A 1 89 ? 20.553 -4.538 -25.006 1.00 82.62 89 THR A O 1
ATOM 694 N N . GLU A 1 90 ? 19.474 -5.406 -23.215 1.00 79.06 90 GLU A N 1
ATOM 695 C CA . GLU A 1 90 ? 20.500 -6.386 -22.820 1.00 79.06 90 GLU A CA 1
ATOM 696 C C . GLU A 1 90 ? 20.779 -7.405 -23.925 1.00 79.06 90 GLU A C 1
ATOM 698 O O . GLU A 1 90 ? 21.918 -7.587 -24.352 1.00 79.06 90 GLU A O 1
ATOM 703 N N . ALA A 1 91 ? 19.717 -8.017 -24.452 1.00 82.12 91 ALA A N 1
ATOM 704 C CA . ALA A 1 91 ? 19.796 -9.014 -25.513 1.00 82.12 91 ALA A CA 1
ATOM 705 C C . ALA A 1 91 ? 20.371 -8.444 -26.820 1.00 82.12 91 ALA A C 1
ATOM 707 O O . ALA A 1 91 ? 21.057 -9.150 -27.558 1.00 82.12 91 ALA A O 1
ATOM 708 N N . SER A 1 92 ? 20.127 -7.159 -27.093 1.00 84.44 92 SER A N 1
ATOM 709 C CA . SER A 1 92 ? 20.671 -6.447 -28.257 1.00 84.44 92 SER A CA 1
ATOM 710 C C . SER A 1 92 ? 22.134 -6.008 -28.077 1.00 84.44 92 SER A C 1
ATOM 712 O O . SER A 1 92 ? 22.693 -5.374 -28.971 1.00 84.44 92 SER A O 1
ATOM 714 N N . GLY A 1 93 ? 22.766 -6.323 -26.939 1.00 76.00 93 GLY A N 1
ATOM 715 C CA . GLY A 1 93 ? 24.162 -5.989 -26.649 1.00 76.00 93 GLY A CA 1
ATOM 716 C C . GLY A 1 93 ? 24.393 -4.588 -26.066 1.00 76.00 93 GLY A C 1
ATOM 717 O O . GLY A 1 93 ? 25.543 -4.166 -25.951 1.00 76.00 93 GLY A O 1
ATOM 718 N N . GLY A 1 94 ? 23.337 -3.858 -25.688 1.00 71.44 94 GLY A N 1
ATOM 719 C CA . GLY A 1 94 ? 23.431 -2.746 -24.726 1.00 71.44 94 GLY A CA 1
ATOM 720 C C . GLY A 1 94 ? 23.191 -3.270 -23.301 1.00 71.44 94 GLY A C 1
ATOM 721 O O . GLY A 1 94 ? 23.015 -4.451 -23.102 1.00 71.44 94 GLY A O 1
ATOM 722 N N . TYR A 1 95 ? 23.096 -2.489 -22.235 1.00 67.44 95 TYR A N 1
ATOM 723 C CA . TYR A 1 95 ? 24.226 -1.839 -21.575 1.00 67.44 95 TYR A CA 1
ATOM 724 C C . TYR A 1 95 ? 24.465 -2.537 -20.210 1.00 67.44 95 TYR A C 1
ATOM 726 O O . TYR A 1 95 ? 23.713 -2.240 -19.290 1.00 67.44 95 TYR A O 1
ATOM 734 N N . PRO A 1 96 ? 25.448 -3.438 -20.005 1.00 67.69 96 PRO A N 1
ATOM 735 C CA . PRO A 1 96 ? 25.614 -4.131 -18.724 1.00 67.69 96 PRO A CA 1
ATOM 736 C C . PRO A 1 96 ? 26.680 -3.434 -17.863 1.00 67.69 96 PRO A C 1
ATOM 738 O O . PRO A 1 96 ? 27.793 -3.920 -17.684 1.00 67.69 96 PRO A O 1
ATOM 741 N N . ASP A 1 97 ? 26.334 -2.254 -17.353 1.00 71.50 97 ASP A N 1
ATOM 742 C CA . ASP A 1 97 ? 27.058 -1.587 -16.261 1.00 71.50 97 ASP A CA 1
ATOM 743 C C . ASP A 1 97 ? 26.205 -1.655 -14.980 1.00 71.50 97 ASP A C 1
ATOM 745 O O . ASP A 1 97 ? 24.998 -1.899 -15.029 1.00 71.50 97 ASP A O 1
ATOM 749 N N . ALA A 1 98 ? 26.794 -1.403 -13.814 1.00 75.56 98 ALA A N 1
ATOM 750 C CA . ALA A 1 98 ? 26.130 -1.434 -12.513 1.00 75.56 98 ALA A CA 1
ATOM 751 C C . ALA A 1 98 ? 24.829 -0.604 -12.468 1.00 75.56 98 ALA A C 1
ATOM 753 O O . ALA A 1 98 ? 23.869 -0.981 -11.789 1.00 75.56 98 ALA A O 1
ATOM 754 N N . ALA A 1 99 ? 24.754 0.495 -13.229 1.00 78.25 99 ALA A N 1
ATOM 755 C CA . ALA A 1 99 ? 23.551 1.319 -13.351 1.00 78.25 99 ALA A CA 1
ATOM 756 C C . ALA A 1 99 ? 22.358 0.569 -13.981 1.00 78.25 99 ALA A C 1
ATOM 758 O O . ALA A 1 99 ? 21.216 0.778 -13.568 1.00 78.25 99 ALA A O 1
ATOM 759 N N . PHE A 1 100 ? 22.613 -0.327 -14.939 1.00 80.25 100 PHE A N 1
ATOM 760 C CA . PHE A 1 100 ? 21.592 -1.147 -15.596 1.00 80.25 100 PHE A CA 1
ATOM 761 C C . PHE A 1 100 ? 20.997 -2.175 -14.636 1.00 80.25 100 PHE A C 1
ATOM 763 O O . PHE A 1 100 ? 19.778 -2.212 -14.463 1.00 80.25 100 PHE A O 1
ATOM 770 N N . HIS A 1 101 ? 21.845 -2.942 -13.946 1.00 79.88 101 HIS A N 1
ATOM 771 C CA . HIS A 1 101 ? 21.386 -3.931 -12.967 1.00 79.88 101 HIS A CA 1
ATOM 772 C C . HIS A 1 101 ? 20.623 -3.266 -11.819 1.00 79.88 101 HIS A C 1
ATOM 774 O O . HIS A 1 101 ? 19.546 -3.721 -11.450 1.00 79.88 101 HIS A O 1
ATOM 780 N N . THR A 1 102 ? 21.092 -2.103 -11.354 1.00 86.31 102 THR A N 1
ATOM 781 C CA . THR A 1 102 ? 20.383 -1.308 -10.339 1.00 86.31 102 THR A CA 1
ATOM 782 C C . THR A 1 102 ? 18.984 -0.890 -10.808 1.00 86.31 102 THR A C 1
ATOM 784 O O . THR A 1 102 ? 18.023 -0.907 -10.033 1.00 86.31 102 THR A O 1
ATOM 787 N N . LEU A 1 103 ? 18.843 -0.495 -12.078 1.00 84.38 103 LEU A N 1
ATOM 788 C CA . LEU A 1 103 ? 17.557 -0.098 -12.643 1.00 84.38 103 LEU A CA 1
ATOM 789 C C . LEU A 1 103 ? 16.611 -1.297 -12.795 1.00 84.38 103 LEU A C 1
ATOM 791 O O . LEU A 1 103 ? 15.432 -1.183 -12.449 1.00 84.38 103 LEU A O 1
ATOM 795 N N . LEU A 1 104 ? 17.123 -2.431 -13.279 1.00 85.25 104 LEU A N 1
ATOM 796 C CA . LEU A 1 104 ? 16.369 -3.676 -13.403 1.00 85.25 104 LEU A CA 1
ATOM 797 C C . LEU A 1 104 ? 15.878 -4.159 -12.031 1.00 85.25 104 LEU A C 1
ATOM 799 O O . LEU A 1 104 ? 14.675 -4.360 -11.860 1.00 85.25 104 LEU A O 1
ATOM 803 N N . ASP A 1 105 ? 16.765 -4.229 -11.037 1.00 87.31 105 ASP A N 1
ATOM 804 C CA . ASP A 1 105 ? 16.441 -4.632 -9.663 1.00 87.31 105 ASP A CA 1
ATOM 805 C C . ASP A 1 105 ? 15.370 -3.731 -9.045 1.00 87.31 105 ASP A C 1
ATOM 807 O O . ASP A 1 105 ? 14.426 -4.205 -8.406 1.00 87.31 105 ASP A O 1
ATOM 811 N N . ARG A 1 106 ? 15.447 -2.417 -9.290 1.00 90.12 106 ARG A N 1
ATOM 812 C CA . ARG A 1 106 ? 14.423 -1.465 -8.845 1.00 90.12 106 ARG A CA 1
ATOM 813 C C . ARG A 1 106 ? 13.053 -1.776 -9.449 1.00 90.12 106 ARG A C 1
ATOM 815 O O . ARG A 1 106 ? 12.049 -1.724 -8.733 1.00 90.12 106 ARG A O 1
ATOM 822 N N . TYR A 1 107 ? 12.982 -2.062 -10.749 1.00 89.50 107 TYR A N 1
ATOM 823 C CA . TYR A 1 107 ? 11.712 -2.375 -11.407 1.00 89.50 107 TYR A CA 1
ATOM 824 C C . TYR A 1 107 ? 11.165 -3.743 -11.001 1.00 89.50 107 TYR A C 1
ATOM 826 O O . TYR A 1 107 ? 9.964 -3.855 -10.759 1.00 89.50 107 TYR A O 1
ATOM 834 N N . VAL A 1 108 ? 12.023 -4.750 -10.842 1.00 89.88 108 VAL A N 1
ATOM 835 C CA . VAL A 1 108 ? 11.639 -6.079 -10.344 1.00 89.88 108 VAL A CA 1
ATOM 836 C C . VAL A 1 108 ? 11.125 -5.995 -8.903 1.00 89.88 108 VAL A C 1
ATOM 838 O O . VAL A 1 108 ? 10.057 -6.526 -8.596 1.00 89.88 108 VAL A O 1
ATOM 841 N N . GLY A 1 109 ? 11.807 -5.251 -8.027 1.00 88.69 109 GLY A N 1
ATOM 842 C CA . GLY A 1 109 ? 11.350 -5.014 -6.655 1.00 88.69 109 GLY A CA 1
ATOM 843 C C . GLY A 1 109 ? 10.011 -4.270 -6.600 1.00 88.69 109 GLY A C 1
ATOM 844 O O . GLY A 1 109 ? 9.120 -4.625 -5.817 1.00 88.69 109 GLY A O 1
ATOM 845 N N . ARG A 1 110 ? 9.815 -3.280 -7.483 1.00 89.25 110 ARG A N 1
ATOM 846 C CA . ARG A 1 110 ? 8.525 -2.595 -7.633 1.00 89.25 110 ARG A CA 1
ATOM 847 C C . ARG A 1 110 ? 7.435 -3.561 -8.105 1.00 89.25 110 ARG A C 1
ATOM 849 O O . ARG A 1 110 ? 6.369 -3.557 -7.501 1.00 89.25 110 ARG A O 1
ATOM 856 N N . LEU A 1 111 ? 7.695 -4.407 -9.105 1.00 85.06 111 LEU A N 1
ATOM 857 C CA . LEU A 1 111 ? 6.740 -5.409 -9.598 1.00 85.06 111 LEU A CA 1
ATOM 858 C C . LEU A 1 111 ? 6.302 -6.369 -8.485 1.00 85.06 111 LEU A C 1
ATOM 860 O O . LEU A 1 111 ? 5.107 -6.553 -8.277 1.00 85.06 111 LEU A O 1
ATOM 864 N N . CYS A 1 112 ? 7.255 -6.913 -7.725 1.00 81.62 112 CYS A N 1
ATOM 865 C CA . CYS A 1 112 ? 6.978 -7.802 -6.595 1.00 81.62 112 CYS A CA 1
ATOM 866 C C . CYS A 1 112 ? 6.068 -7.137 -5.547 1.00 81.62 112 CYS A C 1
ATOM 868 O O . CYS A 1 112 ? 5.098 -7.736 -5.077 1.00 81.62 112 CYS A O 1
ATOM 870 N N . THR A 1 113 ? 6.330 -5.865 -5.233 1.00 87.38 113 THR A N 1
ATOM 871 C CA . THR A 1 113 ? 5.505 -5.087 -4.296 1.00 87.38 113 THR A CA 1
ATOM 872 C C . THR A 1 113 ? 4.075 -4.927 -4.814 1.00 87.38 113 THR A C 1
ATOM 874 O O . THR A 1 113 ? 3.121 -5.202 -4.088 1.00 87.38 113 THR A O 1
ATOM 877 N N . LEU A 1 114 ? 3.923 -4.530 -6.081 1.00 84.12 114 LEU A N 1
ATOM 878 C CA . LEU A 1 114 ? 2.620 -4.321 -6.710 1.00 84.12 114 LEU A CA 1
ATOM 879 C C . LEU A 1 114 ? 1.808 -5.618 -6.800 1.00 84.12 114 LEU A C 1
ATOM 881 O O . LEU A 1 114 ? 0.615 -5.619 -6.511 1.00 84.12 11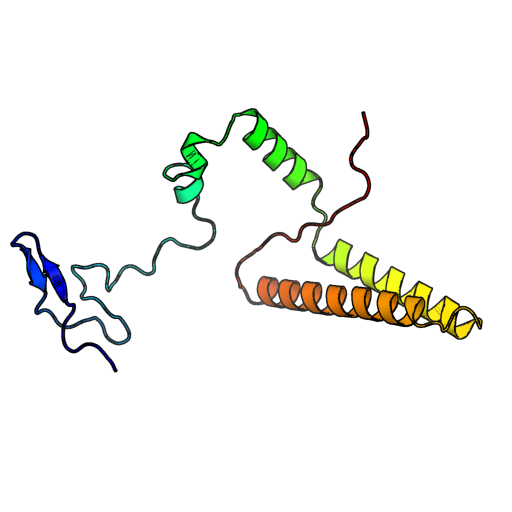4 LEU A O 1
ATOM 885 N N . GLU A 1 115 ? 2.441 -6.737 -7.157 1.00 79.06 115 GLU A N 1
ATOM 886 C CA . GLU A 1 115 ? 1.766 -8.037 -7.219 1.00 79.06 115 GLU A CA 1
ATOM 887 C C . GLU A 1 115 ? 1.374 -8.559 -5.835 1.00 79.06 115 GLU A C 1
ATOM 889 O O . GLU A 1 115 ? 0.282 -9.103 -5.676 1.00 79.06 115 GLU A O 1
ATOM 894 N N . THR A 1 116 ? 2.213 -8.334 -4.819 1.00 79.62 116 THR A N 1
ATOM 895 C CA . THR A 1 116 ? 1.872 -8.638 -3.421 1.00 79.62 116 THR A CA 1
ATOM 896 C C . THR A 1 116 ? 0.640 -7.854 -2.987 1.00 79.62 116 THR A C 1
ATOM 898 O O . THR A 1 116 ? -0.280 -8.419 -2.398 1.00 79.62 116 THR A O 1
ATOM 901 N N . GLN A 1 117 ? 0.588 -6.562 -3.321 1.00 77.50 117 GLN A N 1
ATOM 902 C CA . GLN A 1 117 ? -0.578 -5.736 -3.037 1.00 77.50 117 GLN A CA 1
ATOM 903 C C . GLN A 1 117 ? -1.805 -6.244 -3.800 1.00 77.50 117 GLN A C 1
ATOM 905 O O . GLN A 1 117 ? -2.843 -6.429 -3.180 1.00 77.50 117 GLN A O 1
ATOM 910 N N . ARG A 1 118 ? -1.693 -6.570 -5.094 1.00 76.00 118 ARG A N 1
ATOM 911 C CA . ARG A 1 118 ? -2.811 -7.084 -5.911 1.00 76.00 118 ARG A CA 1
ATOM 912 C C . ARG A 1 118 ? -3.392 -8.365 -5.324 1.00 76.00 118 ARG A C 1
ATOM 914 O O . ARG A 1 118 ? -4.607 -8.493 -5.225 1.00 76.00 118 ARG A O 1
ATOM 921 N N . ASN A 1 119 ? -2.533 -9.295 -4.916 1.00 69.06 119 ASN A N 1
ATOM 922 C CA . ASN A 1 119 ? -2.969 -10.545 -4.301 1.00 69.06 119 ASN A CA 1
ATOM 923 C C . ASN A 1 119 ? -3.664 -10.272 -2.957 1.00 69.06 119 ASN A C 1
ATOM 925 O O . ASN A 1 119 ? -4.753 -10.785 -2.727 1.00 69.06 119 ASN A O 1
ATOM 929 N N . ALA A 1 120 ? -3.119 -9.367 -2.135 1.00 67.69 120 ALA A N 1
ATOM 930 C CA . ALA A 1 120 ? -3.784 -8.933 -0.908 1.00 67.69 120 ALA A CA 1
ATOM 931 C C . ALA A 1 120 ? -5.169 -8.313 -1.175 1.00 67.69 120 ALA A C 1
ATOM 933 O O . ALA A 1 120 ? -6.086 -8.574 -0.408 1.00 67.69 120 ALA A O 1
ATOM 934 N N . LEU A 1 121 ? -5.354 -7.545 -2.257 1.00 65.00 121 LEU A N 1
ATOM 935 C CA . LEU A 1 121 ? -6.666 -7.002 -2.644 1.00 65.00 121 LEU A CA 1
ATOM 936 C C . LEU A 1 121 ? -7.657 -8.095 -3.064 1.00 65.00 121 LEU A C 1
ATOM 938 O O . LEU A 1 121 ? -8.815 -8.069 -2.648 1.00 65.00 121 LEU A O 1
ATOM 942 N N . ASN A 1 122 ? -7.208 -9.047 -3.884 1.00 62.72 122 ASN A N 1
ATOM 943 C CA . ASN A 1 122 ? -8.049 -10.120 -4.421 1.00 62.72 122 ASN A CA 1
ATOM 944 C C . ASN A 1 122 ? -8.469 -11.137 -3.348 1.00 62.72 122 ASN A C 1
ATOM 946 O O . ASN A 1 122 ? -9.573 -11.671 -3.418 1.00 62.72 122 ASN A O 1
ATOM 950 N N . ASP A 1 123 ? -7.643 -11.339 -2.318 1.00 54.53 123 ASP A N 1
ATOM 951 C CA . ASP A 1 123 ? -7.933 -12.219 -1.179 1.00 54.53 123 ASP A CA 1
ATOM 952 C C . ASP A 1 123 ? -8.811 -11.543 -0.095 1.00 54.53 123 ASP A C 1
ATOM 954 O O . ASP A 1 123 ? -8.969 -12.065 1.011 1.00 54.53 123 ASP A O 1
ATOM 958 N N . GLY A 1 124 ? -9.395 -10.370 -0.385 1.00 49.25 124 GLY A N 1
ATOM 959 C CA . GLY A 1 124 ? -10.237 -9.613 0.553 1.00 49.25 124 GLY A CA 1
ATOM 960 C C . GLY A 1 124 ? -9.455 -8.838 1.623 1.00 49.25 124 GLY A C 1
ATOM 961 O O . GLY A 1 124 ? -10.015 -8.456 2.654 1.00 49.25 124 GLY A O 1
ATOM 962 N N . GLY A 1 125 ? -8.160 -8.615 1.404 1.00 45.12 125 GLY A N 1
ATOM 963 C CA . GLY A 1 125 ? -7.298 -7.781 2.235 1.00 45.12 125 GLY A CA 1
ATOM 964 C C . GLY A 1 125 ? -7.506 -6.273 2.016 1.00 45.12 125 GLY A C 1
ATOM 965 O O . GLY A 1 125 ? -8.210 -5.848 1.097 1.00 45.12 125 GLY A O 1
AT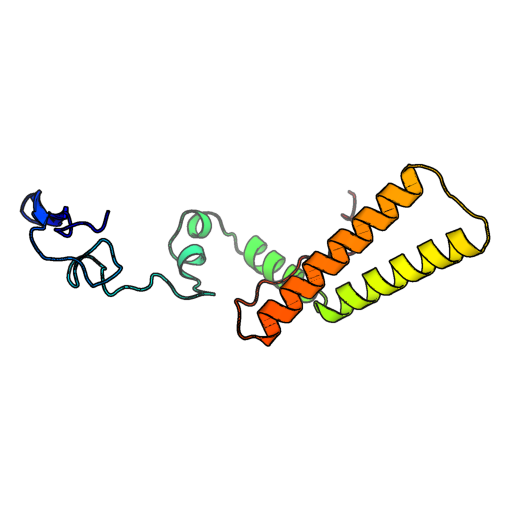OM 966 N N . PRO A 1 126 ? -6.931 -5.435 2.899 1.00 43.94 126 PRO A N 1
ATOM 967 C CA . PRO A 1 126 ? -7.203 -4.001 2.943 1.00 43.94 126 PRO A CA 1
ATOM 968 C C . PRO A 1 126 ? -6.821 -3.305 1.630 1.00 43.94 126 PRO A C 1
ATOM 970 O O . PRO A 1 126 ? -5.673 -3.360 1.192 1.00 43.94 126 PRO A O 1
ATOM 973 N N . THR A 1 127 ? -7.800 -2.631 1.019 1.00 45.59 127 THR A N 1
ATOM 974 C CA . THR A 1 127 ? -7.660 -1.905 -0.245 1.00 45.59 127 THR A CA 1
ATOM 975 C C . THR A 1 127 ? -6.835 -0.635 -0.109 1.00 45.59 127 THR A C 1
ATOM 977 O O . THR A 1 127 ? -7.407 0.454 -0.025 1.00 45.59 127 THR A O 1
ATOM 980 N N . GLU A 1 128 ? -5.511 -0.748 -0.003 1.00 46.31 128 GLU A N 1
ATOM 981 C CA . GLU A 1 128 ? -4.621 0.416 -0.003 1.00 46.31 128 GLU A CA 1
ATOM 982 C C . GLU A 1 128 ? -4.236 0.796 -1.435 1.00 46.31 128 GLU A C 1
ATOM 984 O O . GLU A 1 128 ? -3.688 0.012 -2.208 1.00 46.31 128 GLU A O 1
ATOM 989 N N . GLN A 1 129 ? -4.592 2.029 -1.788 1.00 43.97 129 GLN A N 1
ATOM 990 C CA . GLN A 1 129 ? -4.330 2.650 -3.076 1.00 43.97 129 GLN A CA 1
ATOM 991 C C . GLN A 1 129 ? -2.828 2.823 -3.268 1.00 43.97 129 GLN A C 1
ATOM 993 O O . GLN A 1 129 ? -2.132 3.377 -2.416 1.00 43.97 129 GLN A O 1
ATOM 998 N N . ILE A 1 130 ? -2.328 2.378 -4.413 1.00 47.00 130 ILE A N 1
ATOM 999 C CA . ILE A 1 130 ? -0.919 2.528 -4.744 1.00 47.00 130 ILE A CA 1
ATOM 1000 C C . ILE A 1 130 ? -0.725 3.852 -5.458 1.00 47.00 130 ILE A C 1
ATOM 1002 O O . ILE A 1 130 ? -1.380 4.149 -6.453 1.00 47.00 130 ILE A O 1
ATOM 1006 N N . ILE A 1 131 ? 0.207 4.644 -4.937 1.00 42.25 131 ILE A N 1
ATOM 1007 C CA . ILE A 1 131 ? 0.638 5.890 -5.554 1.00 42.25 131 ILE A CA 1
ATOM 1008 C C . ILE A 1 131 ? 1.366 5.535 -6.855 1.00 42.25 131 ILE A C 1
ATOM 1010 O O . ILE A 1 131 ? 2.492 5.024 -6.837 1.00 42.25 131 ILE A O 1
ATOM 1014 N N . THR A 1 132 ? 0.719 5.816 -7.983 1.00 39.91 132 THR A N 1
ATOM 1015 C CA . THR A 1 132 ? 1.372 5.924 -9.285 1.00 39.91 132 THR A CA 1
ATOM 1016 C C . THR A 1 132 ? 1.854 7.364 -9.440 1.00 39.91 132 THR A C 1
ATOM 1018 O O . THR A 1 132 ? 1.060 8.264 -9.697 1.00 39.91 132 THR A O 1
ATOM 1021 N N . ILE A 1 133 ? 3.159 7.609 -9.295 1.00 38.75 133 ILE A N 1
ATOM 1022 C CA . ILE A 1 133 ? 3.741 8.895 -9.700 1.00 38.75 133 ILE A CA 1
ATOM 1023 C C . ILE A 1 133 ? 3.826 8.878 -11.231 1.00 38.75 133 ILE A C 1
ATOM 1025 O O . ILE A 1 133 ? 4.786 8.354 -11.801 1.00 38.75 133 ILE A O 1
ATOM 1029 N N . ARG A 1 134 ? 2.810 9.421 -11.915 1.00 32.81 134 ARG A N 1
ATOM 1030 C CA . ARG A 1 134 ? 2.978 9.875 -13.304 1.00 32.81 134 ARG A CA 1
ATOM 1031 C C . ARG A 1 134 ? 3.669 11.238 -13.282 1.00 32.81 134 ARG A C 1
ATOM 1033 O O . ARG A 1 134 ? 3.448 12.037 -12.382 1.00 32.81 134 ARG A O 1
ATOM 1040 N N . GLY A 1 135 ? 4.594 11.412 -14.221 1.00 35.28 135 GLY A N 1
ATOM 1041 C CA . GLY A 1 135 ? 5.644 12.423 -14.196 1.00 35.28 135 GLY A CA 1
ATOM 1042 C C . GLY A 1 135 ? 5.191 13.869 -13.990 1.00 35.28 135 GLY A C 1
ATOM 1043 O O . GLY A 1 135 ? 4.152 14.287 -14.487 1.00 35.28 135 GLY A O 1
ATOM 1044 N N . GLY A 1 136 ? 6.088 14.616 -13.340 1.00 36.00 136 GLY A N 1
ATOM 1045 C CA . GLY A 1 136 ? 6.216 16.066 -13.452 1.00 36.00 136 GLY A CA 1
ATOM 1046 C C . GLY A 1 136 ? 5.431 16.854 -12.414 1.00 36.00 136 GLY A C 1
ATOM 1047 O O . GLY A 1 136 ? 4.257 17.139 -12.609 1.00 36.00 136 GLY A O 1
ATOM 1048 N N . PHE A 1 137 ? 6.116 17.303 -11.357 1.00 32.34 137 PHE A N 1
ATOM 1049 C CA . PHE A 1 137 ? 5.730 18.561 -10.719 1.00 32.34 137 PHE A CA 1
ATOM 1050 C C . PHE A 1 137 ? 5.736 19.644 -11.813 1.00 32.34 137 PHE A C 1
ATOM 1052 O O . PHE A 1 137 ? 6.781 19.809 -12.452 1.00 32.34 137 PHE A O 1
ATOM 1059 N N . PRO A 1 138 ? 4.626 20.358 -12.074 1.00 35.81 138 PRO A N 1
ATOM 1060 C CA . PRO A 1 138 ? 4.695 21.556 -12.892 1.00 35.81 138 PRO A CA 1
ATOM 1061 C C . PRO A 1 138 ? 5.565 22.565 -12.141 1.00 35.81 138 PRO A C 1
ATOM 1063 O O . PRO A 1 138 ? 5.247 22.973 -11.026 1.00 35.81 138 PRO A O 1
ATOM 1066 N N . GLY A 1 139 ? 6.715 22.885 -12.729 1.00 40.28 139 GLY A N 1
ATOM 1067 C CA . GLY A 1 139 ? 7.574 23.948 -12.241 1.00 40.28 139 GLY A CA 1
ATOM 1068 C C . GLY A 1 139 ? 6.951 25.300 -12.555 1.00 40.28 139 GLY A C 1
ATOM 1069 O O . GLY A 1 139 ? 6.670 25.578 -13.719 1.00 40.28 139 GLY A O 1
ATOM 1070 N N . THR A 1 140 ? 6.797 26.115 -11.516 1.00 36.94 140 THR A N 1
ATOM 1071 C CA . THR A 1 140 ? 6.957 27.575 -11.531 1.00 36.94 140 THR A CA 1
ATOM 1072 C C . THR A 1 140 ? 7.465 27.996 -10.165 1.00 36.94 140 THR A C 1
ATOM 1074 O O . THR A 1 140 ? 6.804 27.597 -9.178 1.00 36.94 140 THR A O 1
#

Secondary structure (DSSP, 8-state):
---SS--PBPTTSSBP-SPPPTTSSS-GGGTTT---SPTT--HHHHSSTTTTT--HHHHHHHHHHHHH---HHHHHHHHHHHHHHHHHHHHTT---SHHHHHHHHHHHHHHHHHHHHHHHHHTT---PPP----S-----

Radius of gyration: 24.31 Å; chains: 1; bounding box: 43×42×70 Å

InterPro domains:
  IPR047675 Putative zinc-binding domain [NF041373] (6-37)